Protein AF-A0A2P5B7V2-F1 (afdb_monomer_lite)

Radius of gyration: 16.1 Å; chains: 1; bounding box: 37×49×34 Å

pLDDT: mean 82.86, std 19.01, range [33.94, 98.19]

Structure (mmCIF, N/CA/C/O backbone):
data_AF-A0A2P5B7V2-F1
#
_entry.id   AF-A0A2P5B7V2-F1
#
loop_
_atom_site.group_PDB
_atom_site.id
_atom_site.type_symbol
_atom_site.label_atom_id
_atom_site.label_alt_id
_atom_site.label_comp_id
_atom_site.label_asym_id
_atom_site.label_entity_id
_atom_site.label_seq_id
_atom_site.pdbx_PDB_ins_code
_atom_site.Cartn_x
_atom_site.Cartn_y
_atom_site.Cartn_z
_atom_site.occupancy
_atom_site.B_iso_or_equiv
_atom_site.auth_seq_id
_atom_site.auth_comp_id
_atom_site.auth_asym_id
_atom_site.auth_atom_id
_atom_site.pdbx_PDB_model_num
ATOM 1 N N . MET A 1 1 ? -9.999 -22.523 -15.208 1.00 33.94 1 MET A N 1
ATOM 2 C CA . MET A 1 1 ? -11.005 -21.444 -15.300 1.00 33.94 1 MET A CA 1
ATOM 3 C C . MET A 1 1 ? -10.994 -20.725 -13.964 1.00 33.94 1 MET A C 1
ATOM 5 O O . MET A 1 1 ? -11.442 -21.314 -12.992 1.00 33.94 1 MET A O 1
ATOM 9 N N . ARG A 1 2 ? -10.383 -19.538 -13.878 1.00 41.09 2 ARG A N 1
ATOM 10 C CA . ARG A 1 2 ? -10.492 -18.704 -12.672 1.00 41.09 2 ARG A CA 1
ATOM 11 C C . ARG A 1 2 ? -11.924 -18.148 -12.647 1.00 41.09 2 ARG A C 1
ATOM 13 O O . ARG A 1 2 ? -12.319 -17.566 -13.659 1.00 41.09 2 ARG A O 1
ATOM 20 N N . PRO A 1 3 ? -12.735 -18.404 -11.609 1.00 42.72 3 PRO A N 1
ATOM 21 C CA . PRO A 1 3 ? -14.073 -17.837 -11.548 1.00 42.72 3 PRO A CA 1
ATOM 22 C C . PRO A 1 3 ? -13.954 -16.314 -11.457 1.00 42.72 3 PRO A C 1
ATOM 24 O O . PRO A 1 3 ? -13.040 -15.797 -10.820 1.00 42.72 3 PRO A O 1
ATOM 27 N N . ALA A 1 4 ? -14.853 -15.607 -12.143 1.00 45.91 4 ALA A N 1
ATOM 28 C CA . ALA A 1 4 ? -14.939 -14.157 -12.087 1.00 45.91 4 ALA A CA 1
ATOM 29 C C . ALA A 1 4 ? -15.160 -13.728 -10.630 1.00 45.91 4 ALA A C 1
ATOM 31 O O . ALA A 1 4 ? -16.221 -13.983 -10.049 1.00 45.91 4 ALA A O 1
ATOM 32 N N . MET A 1 5 ? -14.123 -13.121 -10.053 1.00 48.84 5 MET A N 1
ATOM 33 C CA . MET A 1 5 ? -14.138 -12.491 -8.744 1.00 48.84 5 MET A CA 1
ATOM 34 C C . MET A 1 5 ? -15.316 -11.519 -8.708 1.00 48.84 5 MET A C 1
ATOM 36 O O . MET A 1 5 ? -15.379 -10.556 -9.473 1.00 48.84 5 MET A O 1
ATOM 40 N N . HIS A 1 6 ? -16.329 -11.853 -7.914 1.00 44.06 6 HIS A N 1
ATOM 41 C CA . HIS A 1 6 ? -17.488 -10.995 -7.747 1.00 44.06 6 HIS A CA 1
ATOM 42 C C . HIS A 1 6 ? -17.001 -9.692 -7.111 1.00 44.06 6 HIS A C 1
ATOM 44 O O . HIS A 1 6 ? -16.420 -9.708 -6.032 1.00 44.06 6 HIS A O 1
ATOM 50 N N . ILE A 1 7 ? -17.263 -8.569 -7.782 1.00 50.03 7 ILE A N 1
ATOM 51 C CA . ILE A 1 7 ? -16.836 -7.206 -7.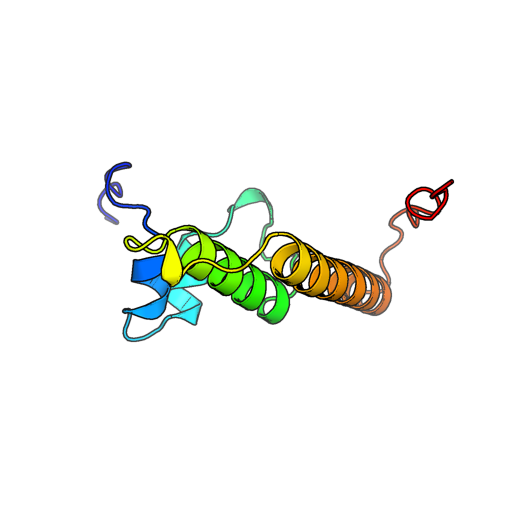409 1.00 50.03 7 ILE A CA 1
ATOM 52 C C . ILE A 1 7 ? -17.213 -6.827 -5.959 1.00 50.03 7 ILE A C 1
ATOM 54 O O . ILE A 1 7 ? -16.636 -5.912 -5.383 1.00 50.03 7 ILE A O 1
ATOM 58 N N . HIS A 1 8 ? -18.138 -7.553 -5.328 1.00 42.62 8 HIS A N 1
ATOM 59 C CA . HIS A 1 8 ? -18.530 -7.347 -3.934 1.00 42.62 8 HIS A CA 1
ATOM 60 C C . HIS A 1 8 ? -17.563 -7.903 -2.884 1.00 42.62 8 HIS A C 1
ATOM 62 O O . HIS A 1 8 ? -17.862 -7.778 -1.701 1.00 42.62 8 HIS A O 1
ATOM 68 N N . ASP A 1 9 ? -16.428 -8.481 -3.286 1.00 48.72 9 ASP A N 1
ATOM 69 C CA . ASP A 1 9 ? -15.540 -9.191 -2.365 1.00 48.72 9 ASP A CA 1
ATOM 70 C C . ASP A 1 9 ? -14.068 -8.744 -2.369 1.00 48.72 9 ASP A C 1
ATOM 72 O O . ASP A 1 9 ? -13.188 -9.437 -1.859 1.00 48.72 9 ASP A O 1
ATOM 76 N N . MET A 1 10 ? -13.828 -7.545 -2.904 1.00 55.38 10 MET A N 1
ATOM 77 C CA . MET A 1 10 ? -12.535 -6.859 -3.051 1.00 55.38 10 MET A CA 1
ATOM 78 C C . MET A 1 10 ? -12.084 -6.163 -1.755 1.00 55.38 10 MET A C 1
ATOM 80 O O . MET A 1 10 ? -11.702 -4.992 -1.757 1.00 55.38 10 MET A O 1
ATOM 84 N N . SER A 1 11 ? -12.206 -6.825 -0.607 1.00 69.38 11 SER A N 1
ATOM 85 C CA . SER A 1 11 ? -11.702 -6.245 0.640 1.00 69.38 11 SER A CA 1
ATOM 86 C C . SER A 1 11 ? -10.212 -6.522 0.747 1.00 69.38 11 SER A C 1
ATOM 88 O O . SER A 1 11 ? -9.824 -7.674 0.911 1.00 69.38 11 SER A O 1
ATOM 90 N N . VAL A 1 12 ? -9.395 -5.465 0.750 1.00 84.00 12 VAL A N 1
ATOM 91 C CA . VAL A 1 12 ? -7.943 -5.500 1.025 1.00 84.00 12 VAL A CA 1
ATOM 92 C C . VAL A 1 12 ? -7.603 -6.382 2.240 1.00 84.00 12 VAL A C 1
ATOM 94 O O . VAL A 1 12 ? -6.604 -7.087 2.248 1.00 84.00 12 VAL A O 1
ATOM 97 N N . LYS A 1 13 ? -8.501 -6.444 3.230 1.00 84.75 13 LYS A N 1
ATOM 98 C CA . LYS A 1 13 ? -8.443 -7.340 4.398 1.00 84.75 13 LYS A CA 1
ATOM 99 C C . LYS A 1 13 ? -8.189 -8.819 4.060 1.00 84.75 13 LYS A C 1
ATOM 101 O O . LYS A 1 13 ? -7.564 -9.516 4.849 1.00 84.75 13 LYS A O 1
ATOM 106 N N . ARG A 1 14 ? -8.670 -9.309 2.916 1.00 88.06 14 ARG A N 1
ATOM 107 C CA . ARG A 1 14 ? -8.542 -10.715 2.499 1.00 88.06 14 ARG A CA 1
ATOM 108 C C . ARG A 1 14 ? -7.139 -11.091 2.085 1.00 88.06 14 ARG A C 1
ATOM 110 O O . ARG A 1 14 ? -6.733 -12.212 2.347 1.00 88.06 14 ARG A O 1
ATOM 117 N N . ILE A 1 15 ? -6.413 -10.141 1.504 1.00 90.88 15 ILE A N 1
ATOM 118 C CA . ILE A 1 15 ? -5.007 -10.307 1.138 1.00 90.88 15 ILE A CA 1
ATOM 119 C C . ILE A 1 15 ? -4.226 -10.763 2.375 1.00 90.88 15 ILE A C 1
ATOM 121 O O . ILE A 1 15 ? -3.511 -11.752 2.328 1.00 90.88 15 ILE A O 1
ATOM 125 N N . PHE A 1 16 ? -4.464 -10.118 3.520 1.00 89.62 16 PHE A N 1
ATOM 126 C CA . PHE A 1 16 ? -3.788 -10.415 4.787 1.00 89.62 16 PHE A CA 1
ATOM 127 C C . PHE A 1 16 ? -4.329 -11.639 5.543 1.00 89.62 16 PHE A C 1
ATOM 129 O O . PHE A 1 16 ? -3.785 -12.001 6.584 1.00 89.62 16 PHE A O 1
ATOM 136 N N . GLN A 1 17 ? -5.417 -12.248 5.069 1.00 90.56 17 GLN A N 1
ATOM 137 C CA . GLN A 1 17 ? -5.998 -13.466 5.643 1.00 90.56 17 GLN A CA 1
ATOM 138 C C . GLN A 1 17 ? -5.649 -14.720 4.835 1.00 90.56 17 GLN A C 1
ATOM 140 O O . GLN A 1 17 ? -5.957 -15.823 5.286 1.00 90.56 17 GLN A O 1
ATOM 145 N N . ASP A 1 18 ? -5.054 -14.552 3.653 1.00 92.94 18 ASP A N 1
ATOM 146 C CA . ASP A 1 18 ? -4.623 -15.652 2.798 1.00 92.94 18 ASP A CA 1
ATOM 147 C C . ASP A 1 18 ? -3.412 -16.390 3.402 1.00 92.94 18 ASP A C 1
ATOM 149 O O . ASP A 1 18 ? -2.659 -15.834 4.206 1.00 92.94 18 ASP A O 1
ATOM 153 N N . GLU A 1 19 ? -3.226 -17.655 3.020 1.00 94.00 19 GLU A N 1
ATOM 154 C CA . GLU A 1 19 ? -2.038 -18.433 3.396 1.00 94.00 19 GLU A CA 1
ATOM 155 C C . GLU A 1 19 ? -0.773 -17.882 2.720 1.00 94.00 19 GLU A C 1
ATOM 157 O O . GLU A 1 19 ? 0.318 -17.985 3.284 1.00 94.00 19 GLU A O 1
ATOM 162 N N . ASP A 1 20 ? -0.931 -17.276 1.538 1.00 93.44 20 ASP A N 1
ATOM 163 C CA . ASP A 1 20 ? 0.112 -16.579 0.793 1.00 93.44 20 ASP A CA 1
ATOM 164 C C . ASP A 1 20 ? -0.326 -15.135 0.461 1.00 93.44 20 ASP A C 1
ATOM 166 O O . ASP A 1 20 ? -0.848 -14.854 -0.627 1.00 93.44 20 ASP A O 1
ATOM 170 N N . PRO A 1 21 ? -0.116 -14.188 1.394 1.00 91.00 21 PRO A N 1
ATOM 171 C CA . PRO A 1 21 ? -0.549 -12.805 1.228 1.00 91.00 21 PRO A CA 1
ATOM 172 C C . PRO A 1 21 ? 0.188 -12.070 0.101 1.00 91.00 21 PRO A C 1
ATOM 174 O O . PRO A 1 21 ? -0.346 -11.103 -0.438 1.00 91.00 21 PRO A O 1
ATOM 177 N N . GLU A 1 22 ? 1.394 -12.504 -0.277 1.00 90.44 22 GLU A N 1
ATOM 178 C CA . GLU A 1 22 ? 2.159 -11.883 -1.364 1.00 90.44 22 GLU A CA 1
ATOM 179 C C . GLU A 1 22 ? 1.539 -12.230 -2.721 1.00 90.44 22 GLU A C 1
ATOM 181 O O . GLU A 1 22 ? 1.217 -11.332 -3.503 1.00 90.44 22 GLU A O 1
ATOM 186 N N . SER A 1 23 ? 1.264 -13.517 -2.959 1.00 92.06 23 SER A N 1
ATOM 187 C CA . SER A 1 23 ? 0.547 -13.959 -4.161 1.00 92.06 23 SER A CA 1
ATOM 188 C C . SER A 1 23 ? -0.878 -13.403 -4.221 1.00 92.06 23 SER A C 1
ATOM 190 O O . SER A 1 23 ? -1.363 -13.046 -5.299 1.00 92.06 23 SER A O 1
ATOM 192 N N . ALA A 1 24 ? -1.564 -13.323 -3.075 1.00 92.88 24 ALA A N 1
ATOM 193 C CA . ALA A 1 24 ? -2.890 -12.722 -2.993 1.00 92.88 24 ALA A CA 1
ATOM 194 C C . ALA A 1 24 ? -2.847 -11.232 -3.350 1.00 92.88 24 ALA A C 1
ATOM 196 O O . ALA A 1 24 ? -3.681 -10.773 -4.125 1.00 92.88 24 ALA A O 1
ATOM 197 N N . LEU A 1 25 ? -1.854 -10.485 -2.857 1.00 92.25 25 LEU A N 1
ATOM 198 C CA . LEU A 1 25 ? -1.673 -9.079 -3.212 1.00 92.25 25 LEU A CA 1
ATOM 199 C C . LEU A 1 25 ? -1.395 -8.917 -4.709 1.00 92.25 25 LEU A C 1
ATOM 201 O O . LEU A 1 25 ? -2.025 -8.084 -5.354 1.00 92.25 25 LEU A O 1
ATOM 205 N N . GLU A 1 26 ? -0.498 -9.725 -5.279 1.00 91.69 26 GLU A N 1
ATOM 206 C CA . GLU A 1 26 ? -0.159 -9.666 -6.705 1.00 91.69 26 GLU A CA 1
ATOM 207 C C . GLU A 1 26 ? -1.384 -9.882 -7.608 1.00 91.69 26 GLU A C 1
ATOM 209 O O . GLU A 1 26 ? -1.510 -9.239 -8.651 1.00 91.69 26 GLU A O 1
ATOM 214 N N . ALA A 1 27 ? -2.326 -10.734 -7.190 1.00 91.50 27 ALA A N 1
ATOM 215 C CA . ALA A 1 27 ? -3.568 -10.974 -7.921 1.00 91.50 27 ALA A CA 1
ATOM 216 C C . ALA A 1 27 ? -4.509 -9.753 -7.970 1.00 91.50 27 ALA A C 1
ATOM 218 O O . ALA A 1 27 ? -5.324 -9.661 -8.893 1.00 91.50 27 ALA A O 1
ATOM 219 N N . GLU A 1 28 ? -4.378 -8.828 -7.017 1.00 90.75 28 GLU A N 1
ATOM 220 C CA . GLU A 1 28 ? -5.215 -7.631 -6.873 1.00 90.75 28 GLU A CA 1
ATOM 221 C C . GLU A 1 28 ? -4.582 -6.371 -7.489 1.00 90.75 28 GLU A C 1
ATOM 223 O O . GLU A 1 28 ? -5.267 -5.369 -7.712 1.00 90.75 28 GLU A O 1
ATOM 228 N N . ILE A 1 29 ? -3.278 -6.398 -7.778 1.00 91.31 29 ILE A N 1
ATOM 229 C CA . ILE A 1 29 ? -2.564 -5.271 -8.385 1.00 91.31 29 ILE A CA 1
ATOM 230 C C . ILE A 1 29 ? -3.016 -5.068 -9.841 1.00 91.31 29 ILE A C 1
ATOM 232 O O . ILE A 1 29 ? -3.240 -6.019 -10.591 1.00 91.31 29 ILE A O 1
ATOM 236 N N . ASP A 1 30 ? -3.113 -3.804 -10.276 1.00 91.12 30 ASP A N 1
ATOM 237 C CA . ASP A 1 30 ? -3.426 -3.464 -11.667 1.00 91.12 30 ASP A CA 1
ATOM 238 C C . ASP A 1 30 ? -2.413 -4.112 -12.628 1.00 91.12 30 ASP A C 1
ATOM 240 O O . ASP A 1 30 ? -1.241 -3.731 -12.697 1.00 91.12 30 ASP A O 1
ATOM 244 N N . GLY A 1 31 ? -2.889 -5.072 -13.426 1.00 91.88 31 GLY A N 1
ATOM 245 C CA . GLY A 1 31 ? -2.076 -5.795 -14.402 1.00 91.88 31 GLY A CA 1
ATOM 246 C C . GLY A 1 31 ? -1.430 -4.902 -15.470 1.00 91.88 31 GLY A C 1
ATOM 247 O O . GLY A 1 31 ? -0.457 -5.315 -16.106 1.00 91.88 31 GLY A O 1
ATOM 248 N N . ASN A 1 32 ? -1.903 -3.663 -15.656 1.00 93.62 32 ASN A N 1
ATOM 249 C CA . ASN A 1 32 ? -1.253 -2.685 -16.529 1.00 93.62 32 ASN A CA 1
ATOM 250 C C . ASN A 1 32 ? 0.101 -2.208 -15.991 1.00 93.62 32 ASN A C 1
ATOM 252 O O . ASN A 1 32 ? 0.926 -1.757 -16.787 1.00 93.62 32 ASN A O 1
ATOM 256 N N . LEU A 1 33 ? 0.363 -2.355 -14.687 1.00 91.81 33 LEU A N 1
ATOM 257 C CA . LEU A 1 33 ? 1.666 -2.057 -14.093 1.00 91.81 33 LEU A CA 1
ATOM 258 C C . LEU A 1 33 ? 2.732 -3.085 -14.485 1.00 91.81 33 LEU A C 1
ATOM 260 O O . LEU A 1 33 ? 3.916 -2.779 -14.411 1.00 91.81 33 LEU A O 1
ATOM 264 N N . ARG A 1 34 ? 2.342 -4.286 -14.944 1.00 90.75 34 ARG A N 1
ATOM 265 C CA . ARG A 1 34 ? 3.253 -5.319 -15.482 1.00 90.75 34 ARG A CA 1
ATOM 266 C C . ARG A 1 34 ? 4.438 -5.658 -14.559 1.00 90.75 34 ARG A C 1
ATOM 268 O O . ARG A 1 34 ? 5.545 -5.874 -15.045 1.00 90.75 34 ARG A O 1
ATOM 275 N N . GLY A 1 35 ? 4.222 -5.665 -13.244 1.00 89.00 35 GLY A N 1
ATOM 276 C CA . GLY A 1 35 ? 5.286 -5.907 -12.260 1.00 89.00 35 GLY A CA 1
ATOM 277 C C . GLY A 1 35 ? 6.284 -4.751 -12.102 1.00 89.00 35 GLY A C 1
ATOM 278 O O . GLY A 1 35 ? 7.303 -4.909 -11.440 1.00 89.00 35 GLY A O 1
ATOM 279 N N . SER A 1 36 ? 6.026 -3.590 -12.713 1.00 91.75 36 SER A N 1
ATOM 280 C CA . SER A 1 36 ? 6.871 -2.396 -12.622 1.00 91.75 36 SER A CA 1
ATOM 281 C C . SER A 1 36 ? 6.532 -1.577 -11.378 1.00 91.75 36 SER A C 1
ATOM 283 O O . SER A 1 36 ? 6.082 -0.435 -11.475 1.00 91.75 36 SER A O 1
ATOM 285 N N . TYR A 1 37 ? 6.731 -2.172 -10.208 1.00 93.12 37 TYR A N 1
ATOM 286 C CA . TYR A 1 37 ? 6.559 -1.518 -8.917 1.00 93.12 37 TYR A CA 1
ATOM 287 C C . TYR A 1 37 ? 7.472 -2.162 -7.862 1.00 93.12 37 TYR A C 1
ATOM 289 O O . TYR A 1 37 ? 7.799 -3.347 -7.971 1.00 93.12 37 TYR A O 1
ATOM 297 N N . PRO A 1 38 ? 7.856 -1.419 -6.813 1.00 95.06 38 PRO A N 1
ATOM 298 C CA . PRO A 1 38 ? 8.495 -2.006 -5.644 1.00 95.06 38 PRO A CA 1
ATOM 299 C C . PRO A 1 38 ? 7.468 -2.819 -4.841 1.00 95.06 38 PRO A C 1
ATOM 301 O O . PRO A 1 38 ? 6.513 -2.257 -4.305 1.00 95.06 38 PRO A O 1
ATOM 304 N N . SER A 1 39 ? 7.648 -4.142 -4.752 1.00 93.00 39 SER A N 1
ATOM 305 C CA . SER A 1 39 ? 6.695 -5.046 -4.081 1.00 93.00 39 SER A CA 1
ATOM 306 C C . SER A 1 39 ? 6.468 -4.679 -2.612 1.00 93.00 39 SER A C 1
ATOM 308 O O . SER A 1 39 ? 5.323 -4.606 -2.172 1.00 93.00 39 SER A O 1
ATOM 310 N N . GLU A 1 40 ? 7.536 -4.363 -1.875 1.00 94.19 40 GLU A N 1
ATOM 311 C CA . GLU A 1 40 ? 7.450 -3.956 -0.466 1.00 94.19 40 GLU A CA 1
ATOM 312 C C . GLU A 1 40 ? 6.615 -2.686 -0.262 1.00 94.19 40 GLU A C 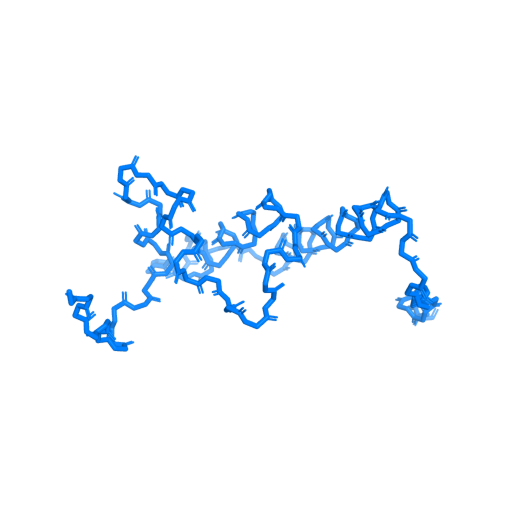1
ATOM 314 O O . GLU A 1 40 ? 5.869 -2.574 0.710 1.00 94.19 40 GLU A O 1
ATOM 319 N N . ASP A 1 41 ? 6.723 -1.721 -1.171 1.00 96.50 41 ASP A N 1
ATOM 320 C CA . ASP A 1 41 ? 6.002 -0.453 -1.073 1.00 96.50 41 ASP A CA 1
ATOM 321 C C . ASP A 1 41 ? 4.520 -0.623 -1.400 1.00 96.50 41 ASP A C 1
ATOM 323 O O . ASP A 1 41 ? 3.666 -0.028 -0.738 1.00 96.50 41 ASP A O 1
ATOM 327 N N . VAL A 1 42 ? 4.195 -1.491 -2.363 1.00 95.62 42 VAL A N 1
ATOM 328 C CA . VAL A 1 42 ? 2.803 -1.864 -2.639 1.00 95.62 42 VAL A CA 1
ATOM 329 C C . VAL A 1 42 ? 2.201 -2.640 -1.467 1.00 95.62 42 VAL A C 1
ATOM 331 O O . VAL A 1 42 ? 1.052 -2.386 -1.107 1.00 95.62 42 VAL A O 1
ATOM 334 N N . PHE A 1 43 ? 2.975 -3.510 -0.813 1.00 94.88 43 PHE A N 1
ATOM 335 C CA . PHE A 1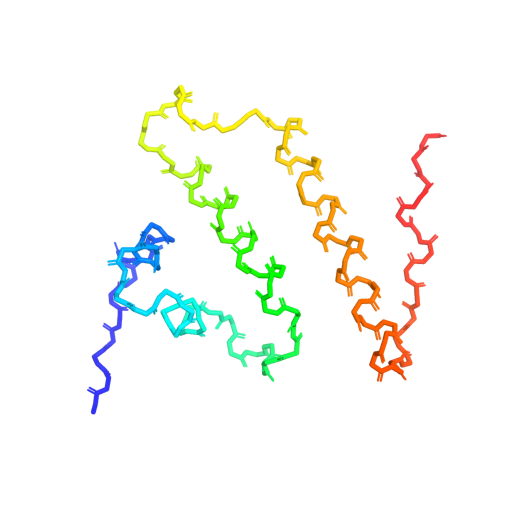 43 ? 2.533 -4.215 0.391 1.00 94.88 43 PHE A CA 1
ATOM 336 C C . PHE A 1 43 ? 2.212 -3.240 1.532 1.00 94.88 43 PHE A C 1
ATOM 338 O O . PHE A 1 43 ? 1.106 -3.270 2.070 1.00 94.88 43 PHE A O 1
ATOM 345 N N . LYS A 1 44 ? 3.108 -2.289 1.830 1.00 96.00 44 LYS A N 1
ATOM 346 C CA . LYS A 1 44 ? 2.854 -1.225 2.823 1.00 96.00 44 LYS A CA 1
ATOM 347 C C . LYS A 1 44 ? 1.639 -0.369 2.457 1.00 96.00 44 LYS A C 1
ATOM 349 O O . LYS A 1 44 ? 0.868 0.031 3.326 1.00 96.00 44 LYS A O 1
ATOM 354 N N . MET A 1 45 ? 1.440 -0.076 1.171 1.00 96.31 45 MET A N 1
ATOM 355 C CA . MET A 1 45 ? 0.267 0.670 0.710 1.00 96.31 45 MET A CA 1
ATOM 356 C C . MET A 1 45 ? -1.033 -0.117 0.936 1.00 96.31 45 MET A C 1
ATOM 358 O O . MET A 1 45 ? -2.037 0.470 1.346 1.00 96.31 45 MET A O 1
ATOM 362 N N . ALA A 1 46 ? -1.013 -1.436 0.727 1.00 95.19 46 ALA A N 1
ATOM 363 C CA . ALA A 1 46 ? -2.133 -2.313 1.050 1.00 95.19 46 ALA A CA 1
ATOM 364 C C . ALA A 1 46 ? -2.404 -2.357 2.562 1.00 95.19 46 ALA A C 1
ATOM 366 O O . ALA A 1 46 ? -3.564 -2.315 2.965 1.00 95.19 46 ALA A O 1
ATOM 367 N N . GLU A 1 47 ? -1.370 -2.352 3.410 1.00 94.56 47 GLU A N 1
ATOM 368 C CA . GLU A 1 47 ? -1.547 -2.263 4.866 1.00 94.56 47 GLU A CA 1
ATOM 369 C C . GLU A 1 47 ? -2.243 -0.952 5.250 1.00 94.56 47 GLU A C 1
ATOM 371 O O . GLU A 1 47 ? -3.244 -0.972 5.963 1.00 94.56 47 GLU A O 1
ATOM 376 N N . VAL A 1 48 ? -1.794 0.191 4.715 1.00 96.25 48 VAL A N 1
ATOM 377 C CA . VAL A 1 48 ? -2.455 1.490 4.941 1.00 96.25 48 VAL A CA 1
ATOM 378 C C . VAL A 1 48 ? -3.926 1.441 4.518 1.00 96.25 48 VAL A C 1
ATOM 380 O O . VAL A 1 48 ? -4.790 1.932 5.250 1.00 96.25 48 VAL A O 1
ATOM 383 N N . ALA A 1 49 ? -4.229 0.836 3.368 1.00 95.50 49 ALA A N 1
ATOM 384 C CA . ALA A 1 49 ? -5.601 0.679 2.900 1.00 95.50 49 ALA A CA 1
ATOM 385 C C . ALA A 1 49 ? -6.438 -0.218 3.832 1.00 95.50 49 ALA A C 1
ATOM 387 O O . ALA A 1 49 ? -7.571 0.148 4.142 1.00 95.50 49 ALA A 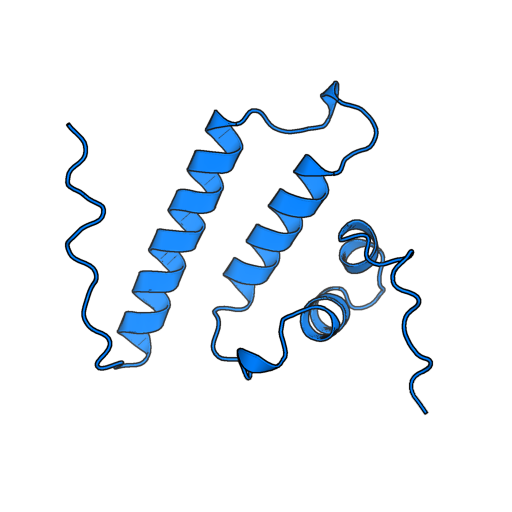O 1
ATOM 388 N N . GLU A 1 50 ? -5.896 -1.333 4.337 1.00 93.62 50 GLU A N 1
ATOM 389 C CA . GLU A 1 50 ? -6.568 -2.189 5.331 1.00 93.62 50 GLU A CA 1
ATOM 390 C C . GLU A 1 50 ? -6.909 -1.401 6.594 1.00 93.62 50 GLU A C 1
ATOM 392 O O . GLU A 1 50 ? -8.071 -1.368 7.000 1.00 93.62 50 GLU A O 1
ATOM 397 N N . LEU A 1 51 ? -5.921 -0.689 7.147 1.00 94.38 51 LEU A N 1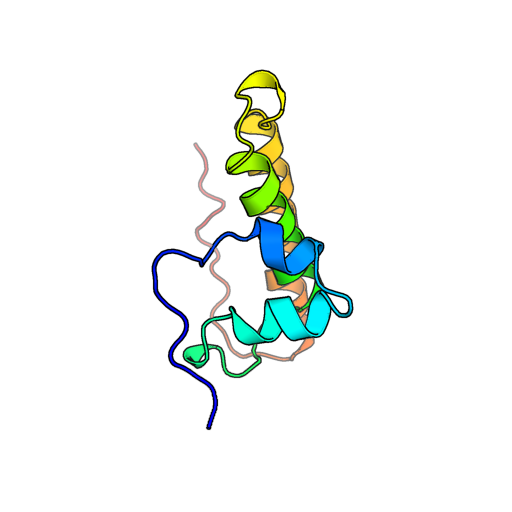
ATOM 398 C CA . LEU A 1 51 ? -6.077 0.127 8.348 1.00 94.38 51 LEU A CA 1
ATOM 399 C C . LEU A 1 51 ? -7.184 1.176 8.176 1.00 94.38 51 LEU A C 1
ATOM 401 O O . LEU A 1 51 ? -8.003 1.382 9.072 1.00 94.38 51 LEU A O 1
ATOM 405 N N . CYS A 1 52 ? -7.237 1.828 7.012 1.00 95.38 52 CYS A N 1
ATOM 406 C CA . CYS A 1 52 ? -8.257 2.829 6.694 1.00 95.38 52 CYS A CA 1
ATOM 407 C C . CYS A 1 52 ? -9.666 2.234 6.548 1.00 95.38 52 CYS A C 1
ATOM 409 O O . CYS A 1 52 ? -10.653 2.939 6.771 1.00 95.38 52 CYS A O 1
ATOM 411 N N . LEU A 1 53 ? -9.767 0.958 6.170 1.00 92.06 53 LEU A N 1
ATOM 412 C CA . LEU A 1 53 ? -11.021 0.247 5.911 1.00 92.06 53 LEU A CA 1
ATOM 413 C C . LEU A 1 53 ? -11.543 -0.540 7.120 1.00 92.06 53 LEU A C 1
ATOM 415 O O . LEU A 1 53 ? -12.567 -1.217 7.005 1.00 92.06 53 LEU A O 1
ATOM 419 N N . ARG A 1 54 ? -10.886 -0.448 8.282 1.00 90.44 54 ARG A N 1
ATOM 420 C CA . ARG A 1 54 ? -11.346 -1.120 9.502 1.00 90.44 54 ARG A CA 1
ATOM 421 C C . ARG A 1 54 ? -12.766 -0.711 9.876 1.00 90.44 54 ARG A C 1
ATOM 423 O O . ARG A 1 54 ? -13.165 0.448 9.743 1.00 90.44 54 ARG A O 1
ATOM 430 N N . GLU A 1 55 ? -13.536 -1.686 10.342 1.00 91.00 55 GLU A N 1
ATOM 431 C CA . GLU A 1 55 ? -14.958 -1.519 10.656 1.00 91.00 55 GLU A CA 1
ATOM 432 C C . GLU A 1 55 ? -15.149 -0.445 11.731 1.00 91.00 55 GLU A C 1
ATOM 434 O O . GLU A 1 55 ? -15.862 0.538 11.512 1.00 91.00 55 GLU A O 1
ATOM 439 N N . GLU A 1 56 ? -14.409 -0.573 12.831 1.00 94.31 56 GLU A N 1
ATOM 440 C CA . GLU A 1 56 ? -14.441 0.362 13.945 1.00 94.31 56 GLU A CA 1
ATOM 441 C C . GLU A 1 56 ? -13.619 1.618 13.645 1.00 94.31 56 GLU A C 1
ATOM 443 O O . GLU A 1 56 ? -12.431 1.565 13.327 1.00 94.31 56 GLU A O 1
ATOM 448 N N . ALA A 1 57 ? -14.248 2.787 13.782 1.00 94.56 57 ALA A N 1
ATOM 449 C CA . ALA A 1 57 ? -13.609 4.067 13.475 1.00 94.56 57 ALA A CA 1
ATOM 450 C C . ALA A 1 57 ? -12.399 4.371 14.374 1.00 94.56 57 ALA A C 1
ATOM 452 O O . ALA A 1 57 ? -11.493 5.078 13.945 1.00 94.56 57 ALA A O 1
ATOM 453 N N . VAL A 1 58 ? -12.387 3.839 15.601 1.00 96.81 58 VAL A N 1
ATOM 454 C CA . VAL A 1 58 ? -11.283 4.009 16.559 1.00 96.81 58 VAL A CA 1
ATOM 455 C C . VAL A 1 58 ? -10.014 3.264 16.138 1.00 96.81 58 VAL A C 1
ATOM 457 O O . VAL A 1 58 ? -8.922 3.672 16.522 1.00 96.81 58 VAL A O 1
ATOM 460 N N . ASP A 1 59 ? -10.142 2.222 15.313 1.00 95.62 59 ASP A N 1
ATOM 461 C CA . ASP A 1 59 ? -9.004 1.427 14.844 1.00 95.62 59 ASP A CA 1
ATOM 462 C C . ASP A 1 59 ? -8.378 1.984 13.558 1.00 95.62 59 ASP A C 1
ATOM 464 O O . ASP A 1 59 ? -7.350 1.470 13.100 1.00 95.62 59 ASP A O 1
ATOM 468 N N . ARG A 1 60 ? -9.001 3.011 12.960 1.00 96.94 60 ARG A N 1
ATOM 469 C CA . ARG A 1 60 ? -8.510 3.683 11.754 1.00 96.94 60 ARG A CA 1
ATOM 470 C C . ARG A 1 60 ? -7.440 4.715 12.124 1.00 96.94 60 ARG A C 1
ATOM 472 O O . ARG A 1 60 ? -7.599 5.431 13.113 1.00 96.94 60 ARG A O 1
ATOM 479 N N . PRO A 1 61 ? -6.371 4.842 11.326 1.00 97.62 61 PRO A N 1
ATOM 480 C CA . PRO A 1 61 ? -5.297 5.783 11.603 1.00 97.62 61 PRO A CA 1
ATOM 481 C C . PRO A 1 61 ? -5.741 7.226 11.360 1.00 97.62 61 PRO A C 1
ATOM 483 O O . PRO A 1 61 ? -6.637 7.510 10.560 1.00 97.62 61 PRO A O 1
ATOM 486 N N . GLU A 1 62 ? -5.073 8.168 12.021 1.00 98.19 62 GLU A N 1
ATOM 487 C CA . GLU A 1 62 ? -5.292 9.583 11.749 1.00 98.19 62 GLU A CA 1
ATOM 488 C C . GLU A 1 62 ? -4.627 9.985 10.427 1.00 98.19 62 GLU A C 1
ATOM 490 O O . GLU A 1 62 ? -3.561 9.491 10.060 1.00 98.19 62 GLU A O 1
ATOM 495 N N . MET A 1 63 ? -5.226 10.945 9.714 1.00 97.81 63 MET A N 1
ATOM 496 C CA . MET A 1 63 ? -4.728 11.383 8.401 1.00 97.81 63 MET A CA 1
ATOM 497 C C . MET A 1 63 ? -3.267 11.838 8.416 1.00 97.81 63 MET A C 1
ATOM 499 O O . MET A 1 63 ? -2.570 11.677 7.419 1.00 97.81 63 MET A O 1
ATOM 503 N N . ARG A 1 64 ? -2.783 12.388 9.535 1.00 97.50 64 ARG A N 1
ATOM 504 C CA . ARG A 1 64 ? -1.372 12.772 9.664 1.00 97.50 64 ARG A CA 1
ATOM 505 C C . ARG A 1 64 ? -0.437 11.562 9.594 1.00 97.50 64 ARG A C 1
ATOM 507 O O . ARG A 1 64 ? 0.615 11.666 8.976 1.00 97.50 64 ARG A O 1
ATOM 514 N N . ASP A 1 65 ? -0.838 10.431 10.169 1.00 97.56 65 ASP A N 1
ATOM 515 C CA . ASP A 1 65 ? -0.029 9.215 10.205 1.00 97.56 65 ASP A CA 1
ATOM 516 C C . ASP A 1 65 ? -0.061 8.549 8.822 1.00 97.56 65 ASP A C 1
ATOM 518 O O . ASP A 1 65 ? 0.987 8.195 8.286 1.00 97.56 65 ASP A O 1
ATOM 522 N N . ILE A 1 66 ? -1.238 8.527 8.176 1.00 97.88 66 ILE A N 1
ATOM 523 C CA . ILE A 1 66 ? -1.400 8.084 6.779 1.00 97.88 66 ILE A CA 1
ATOM 524 C C . ILE A 1 66 ? -0.471 8.873 5.846 1.00 97.88 66 ILE A C 1
ATOM 526 O O . ILE A 1 66 ? 0.254 8.285 5.046 1.00 97.88 66 ILE A O 1
ATOM 530 N N . VAL A 1 67 ? -0.470 10.208 5.943 1.00 97.94 67 VAL A N 1
ATOM 531 C CA . VAL A 1 67 ? 0.368 11.066 5.090 1.00 97.94 67 VAL A CA 1
ATOM 532 C C . VAL A 1 67 ? 1.855 10.796 5.315 1.00 97.94 67 VAL A C 1
ATOM 534 O O . VAL A 1 67 ? 2.610 10.776 4.344 1.00 97.94 67 VAL A O 1
ATOM 537 N N . VAL A 1 68 ? 2.288 10.558 6.557 1.00 97.62 68 VAL A N 1
ATOM 538 C CA . VAL A 1 68 ? 3.684 10.199 6.854 1.00 97.62 68 VAL A CA 1
ATOM 539 C C . VAL A 1 68 ? 4.065 8.885 6.170 1.00 97.62 68 VAL A C 1
ATOM 541 O O . VAL A 1 68 ? 5.070 8.854 5.461 1.00 97.62 68 VAL A O 1
ATOM 544 N N . THR A 1 69 ? 3.256 7.831 6.310 1.00 97.81 69 THR A N 1
ATOM 545 C CA . THR A 1 69 ? 3.536 6.530 5.680 1.00 97.81 69 THR A CA 1
ATOM 546 C C . THR A 1 69 ? 3.535 6.623 4.154 1.00 97.81 69 THR A C 1
ATOM 548 O O . THR A 1 69 ? 4.470 6.154 3.509 1.00 97.81 69 THR A O 1
ATOM 551 N N . LEU A 1 70 ? 2.545 7.292 3.556 1.00 98.12 70 LEU A N 1
ATOM 552 C CA . LEU A 1 70 ? 2.503 7.488 2.103 1.00 98.12 70 LEU A CA 1
ATOM 553 C C . LEU A 1 70 ? 3.691 8.319 1.594 1.00 98.12 70 LEU A C 1
ATOM 555 O O . LEU A 1 70 ? 4.218 8.032 0.525 1.00 98.12 70 LEU A O 1
ATOM 559 N N . SER A 1 71 ? 4.161 9.308 2.361 1.00 97.94 71 SER A N 1
ATOM 560 C CA . SER A 1 71 ? 5.357 10.084 1.996 1.00 97.94 71 SER A CA 1
ATOM 561 C C . SER A 1 71 ? 6.615 9.212 1.973 1.00 97.94 71 SER A C 1
ATOM 563 O O . SER A 1 71 ? 7.460 9.376 1.096 1.00 97.94 71 SER A O 1
ATOM 565 N N . GLN A 1 72 ? 6.736 8.269 2.912 1.00 97.75 72 GLN A N 1
ATOM 566 C CA . GLN A 1 72 ? 7.838 7.304 2.934 1.00 97.75 72 GLN A CA 1
ATOM 567 C C . GLN A 1 72 ? 7.772 6.348 1.739 1.00 97.75 72 GLN A C 1
ATOM 569 O O . GLN A 1 72 ? 8.796 6.121 1.102 1.00 97.75 72 GLN A O 1
ATOM 574 N N . ILE A 1 73 ? 6.576 5.851 1.404 1.00 97.81 73 ILE A N 1
ATOM 575 C CA . ILE A 1 73 ? 6.343 5.005 0.224 1.00 97.81 73 ILE A CA 1
ATOM 576 C C . ILE A 1 73 ? 6.752 5.741 -1.056 1.00 97.81 73 ILE A C 1
ATOM 578 O O . ILE A 1 73 ? 7.498 5.196 -1.857 1.00 97.81 73 ILE A O 1
ATOM 582 N N . VAL A 1 74 ? 6.332 6.999 -1.225 1.00 97.00 74 VAL A N 1
ATOM 583 C CA . VAL A 1 74 ? 6.706 7.813 -2.396 1.00 97.00 74 VAL A CA 1
ATOM 584 C C . VAL A 1 74 ? 8.219 8.023 -2.478 1.00 97.00 74 VAL A C 1
ATOM 586 O O . VAL A 1 74 ? 8.800 7.954 -3.558 1.00 97.00 74 VAL A O 1
ATOM 589 N N . MET A 1 75 ? 8.879 8.290 -1.351 1.00 95.56 75 MET A N 1
ATOM 590 C CA . MET A 1 75 ? 10.332 8.468 -1.330 1.00 95.56 75 MET A CA 1
ATOM 591 C C . MET A 1 75 ? 11.059 7.175 -1.726 1.00 95.56 75 MET A C 1
ATOM 593 O O . MET A 1 75 ? 11.928 7.208 -2.594 1.00 95.56 75 MET A O 1
ATOM 597 N N . SER A 1 76 ? 10.643 6.041 -1.157 1.00 96.31 76 SER A N 1
ATOM 598 C CA . SER A 1 76 ? 11.170 4.710 -1.480 1.00 96.31 76 SER A CA 1
ATOM 599 C C . SER A 1 76 ? 10.937 4.337 -2.948 1.00 96.31 76 SER A C 1
ATOM 601 O O . SER A 1 76 ? 11.859 3.882 -3.627 1.00 96.31 76 SER A O 1
ATOM 603 N N . SER A 1 77 ? 9.753 4.628 -3.498 1.00 94.75 77 SER A N 1
ATOM 604 C CA . SER A 1 77 ? 9.455 4.332 -4.901 1.00 94.75 77 SER A CA 1
ATOM 605 C C . SER A 1 77 ? 10.336 5.135 -5.860 1.00 94.75 77 SER A C 1
ATOM 607 O O . SER A 1 77 ? 10.789 4.599 -6.868 1.00 94.75 77 SER A O 1
ATOM 609 N N . ILE A 1 78 ? 10.639 6.398 -5.535 1.00 92.50 78 ILE A N 1
ATOM 610 C CA . ILE A 1 78 ? 11.563 7.234 -6.321 1.00 92.50 78 ILE A CA 1
ATOM 611 C C . ILE A 1 78 ? 12.988 6.660 -6.287 1.00 92.50 78 ILE A C 1
ATOM 613 O O . ILE A 1 78 ? 13.666 6.609 -7.315 1.00 92.50 78 ILE A O 1
ATOM 617 N N . GLU A 1 79 ? 13.459 6.218 -5.119 1.00 93.25 79 GLU A N 1
ATOM 618 C CA . GLU A 1 79 ? 14.780 5.590 -4.970 1.00 93.25 79 GLU A CA 1
ATOM 619 C C . GLU A 1 79 ? 14.876 4.265 -5.740 1.00 93.25 79 GLU A C 1
ATOM 621 O O . GLU A 1 79 ? 15.888 3.987 -6.398 1.00 93.25 79 GLU A O 1
ATOM 626 N N . TRP A 1 80 ? 13.807 3.468 -5.710 1.00 93.38 80 TRP A N 1
ATOM 627 C CA . TRP A 1 80 ? 13.686 2.241 -6.489 1.00 93.38 80 TRP A CA 1
ATOM 628 C C . TRP A 1 80 ? 13.747 2.526 -7.995 1.00 93.38 80 TRP A C 1
ATOM 630 O O . TRP A 1 80 ? 14.549 1.911 -8.698 1.00 93.38 80 TRP A O 1
ATOM 640 N N . GLU A 1 81 ? 12.998 3.516 -8.493 1.00 89.69 81 GLU A N 1
ATOM 641 C CA . GLU A 1 81 ? 13.038 3.920 -9.907 1.00 89.69 81 GLU A CA 1
ATOM 642 C C . GLU A 1 81 ? 14.438 4.384 -10.340 1.00 89.69 81 GLU A C 1
ATOM 644 O O . GLU A 1 81 ? 14.923 4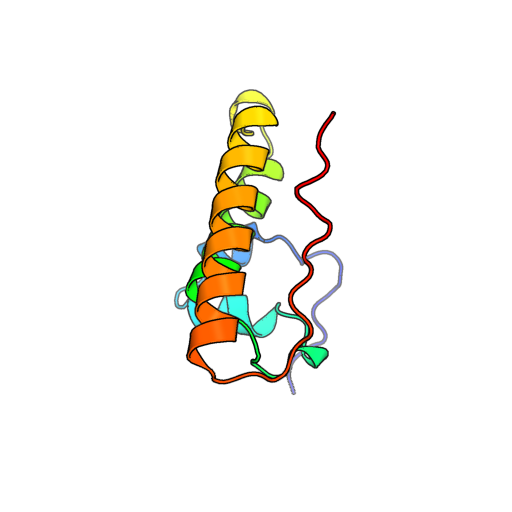.004 -11.412 1.00 89.69 81 GLU A O 1
ATOM 649 N N . ALA A 1 82 ? 15.123 5.164 -9.497 1.00 89.25 82 ALA A N 1
ATOM 650 C CA . ALA A 1 82 ? 16.487 5.616 -9.761 1.00 89.25 82 ALA A CA 1
ATOM 651 C C . ALA A 1 82 ? 17.481 4.443 -9.836 1.00 89.25 82 ALA A C 1
ATOM 653 O O . ALA A 1 82 ? 18.368 4.427 -10.694 1.00 89.25 82 ALA A O 1
ATOM 654 N N . SER A 1 83 ? 17.302 3.433 -8.979 1.00 88.81 83 SER A N 1
ATOM 655 C CA . SER A 1 83 ? 18.131 2.220 -8.934 1.00 88.81 83 SER A CA 1
ATOM 656 C C . SER A 1 83 ? 18.018 1.360 -10.199 1.00 88.81 83 SER A C 1
ATOM 658 O O . SER A 1 83 ? 18.963 0.653 -10.548 1.00 88.81 83 SER A O 1
ATOM 660 N N . LEU A 1 84 ? 16.898 1.448 -10.924 1.00 85.25 84 LEU A N 1
ATOM 661 C CA . LEU A 1 84 ? 16.673 0.726 -12.181 1.00 85.25 84 LEU A CA 1
ATOM 662 C C . LEU A 1 84 ? 17.332 1.383 -13.408 1.00 85.25 84 LEU A C 1
ATOM 664 O O . LEU A 1 84 ? 17.267 0.830 -14.507 1.00 85.25 84 LEU A O 1
ATOM 668 N N . GLY A 1 85 ? 17.968 2.551 -13.253 1.00 74.12 85 GLY A N 1
ATOM 669 C CA . GLY A 1 85 ? 18.593 3.279 -14.363 1.00 74.12 85 GLY A CA 1
ATOM 670 C C . GLY A 1 85 ? 17.587 3.935 -15.320 1.00 74.12 85 GLY A C 1
ATOM 671 O O . GLY A 1 85 ? 17.917 4.191 -16.480 1.00 74.12 85 GLY A O 1
ATOM 672 N N . GLY A 1 86 ? 16.360 4.188 -14.851 1.00 59.56 86 GLY A N 1
ATOM 673 C CA . GLY A 1 86 ? 15.273 4.765 -15.636 1.00 59.56 86 GLY A CA 1
ATOM 674 C C . GLY A 1 86 ? 15.516 6.221 -16.049 1.00 59.56 86 GLY A C 1
ATOM 675 O O . GLY A 1 86 ? 15.859 7.086 -15.252 1.00 59.56 86 GLY A O 1
ATOM 676 N N . ASN A 1 87 ? 15.258 6.505 -17.319 1.00 56.44 87 ASN A N 1
ATOM 677 C CA . ASN A 1 87 ? 15.229 7.810 -17.985 1.00 56.44 87 ASN A CA 1
ATOM 678 C C . ASN A 1 87 ? 13.939 8.624 -17.712 1.00 56.44 87 ASN A C 1
ATOM 680 O O . ASN A 1 87 ? 13.587 9.512 -18.493 1.00 56.44 87 ASN A O 1
ATOM 684 N N . GLY A 1 88 ? 13.219 8.328 -16.626 1.00 54.66 88 GLY A N 1
ATOM 685 C CA . GLY A 1 88 ? 12.002 9.037 -16.237 1.00 54.66 88 GLY A CA 1
ATOM 686 C C . GLY A 1 88 ? 12.334 10.449 -15.770 1.00 54.66 88 GLY A C 1
ATOM 687 O O . GLY A 1 88 ? 13.188 10.639 -14.907 1.00 54.66 88 GLY A O 1
ATOM 688 N N . GLN A 1 89 ? 11.702 11.460 -16.366 1.00 56.34 89 GLN A N 1
ATOM 689 C CA . GLN A 1 89 ? 11.881 12.841 -15.938 1.00 56.34 89 GLN A CA 1
ATOM 690 C C . GLN A 1 89 ? 11.552 12.962 -14.448 1.00 56.34 89 GLN A C 1
ATOM 692 O O . GLN A 1 89 ? 10.400 12.829 -14.047 1.00 56.34 89 GLN A O 1
ATOM 697 N N . VAL A 1 90 ? 12.585 13.223 -13.648 1.00 54.72 90 VAL A N 1
ATOM 698 C CA . VAL A 1 90 ? 12.475 13.521 -12.223 1.00 54.72 90 VAL A CA 1
ATOM 699 C C . VAL A 1 90 ? 11.449 14.638 -12.054 1.00 54.72 90 VAL A C 1
ATOM 701 O O . VAL A 1 90 ? 11.636 15.749 -12.556 1.00 54.72 90 VAL A O 1
ATOM 704 N N . PHE A 1 91 ? 10.351 14.339 -11.364 1.00 54.75 91 PHE A N 1
ATOM 705 C CA . PHE A 1 91 ? 9.327 15.311 -11.014 1.00 54.75 91 PHE A CA 1
ATOM 706 C C . PHE A 1 91 ? 9.907 16.263 -9.957 1.00 54.75 91 PHE A C 1
ATOM 708 O O . PHE A 1 91 ? 9.683 16.119 -8.760 1.00 54.75 91 PHE A O 1
ATOM 715 N N . SER A 1 92 ? 10.665 17.272 -10.389 1.00 54.88 92 SER A N 1
ATOM 716 C CA . SER A 1 92 ? 11.235 18.312 -9.519 1.00 54.88 92 SER A CA 1
ATOM 717 C C . SER A 1 92 ? 10.181 19.280 -8.950 1.00 54.88 92 SER A C 1
ATOM 719 O O . SER A 1 92 ? 10.534 20.334 -8.427 1.00 54.88 92 SER A O 1
ATOM 721 N N . GLY A 1 93 ? 8.885 18.976 -9.099 1.00 49.06 93 GLY A N 1
ATOM 722 C CA . GLY A 1 93 ? 7.779 19.908 -8.869 1.00 49.06 93 GLY A CA 1
ATOM 723 C C . GLY A 1 93 ? 6.986 19.731 -7.570 1.00 49.06 93 GLY A C 1
ATOM 724 O O . GLY A 1 93 ? 6.229 20.632 -7.226 1.00 49.06 93 GLY A O 1
ATOM 725 N N . VAL A 1 94 ? 7.131 18.628 -6.822 1.00 53.50 94 VAL A N 1
ATOM 726 C CA . VAL A 1 94 ? 6.324 18.406 -5.592 1.00 53.50 94 VAL A CA 1
ATOM 727 C C . VAL A 1 94 ? 6.891 19.121 -4.355 1.00 53.50 94 VAL A C 1
ATOM 729 O O . VAL A 1 94 ? 6.220 19.192 -3.333 1.00 53.50 94 VAL A O 1
ATOM 732 N N . PHE A 1 95 ? 8.074 19.743 -4.433 1.00 49.56 95 PHE A N 1
ATOM 733 C CA . PHE A 1 95 ? 8.643 20.484 -3.296 1.00 49.56 95 PHE A CA 1
ATOM 734 C C . PHE A 1 95 ? 8.368 21.995 -3.287 1.00 49.56 95 PHE A C 1
ATOM 736 O O . PHE A 1 95 ? 8.940 22.709 -2.467 1.00 49.56 95 PHE A O 1
ATOM 743 N N . THR A 1 96 ? 7.475 22.525 -4.130 1.00 50.00 96 THR A N 1
ATOM 744 C CA . THR A 1 96 ? 6.999 23.912 -3.950 1.00 50.00 96 THR A CA 1
ATOM 745 C C . THR A 1 96 ? 5.805 23.939 -2.997 1.00 50.00 96 THR A C 1
ATOM 747 O O . THR A 1 96 ? 4.669 24.216 -3.373 1.00 50.00 96 THR A O 1
ATOM 750 N N . GLY A 1 97 ? 6.078 23.603 -1.737 1.00 56.91 97 GLY A N 1
ATOM 751 C CA . GLY A 1 97 ? 5.182 23.846 -0.617 1.00 56.91 97 GLY A CA 1
ATOM 752 C C . GLY A 1 97 ? 5.488 25.199 0.023 1.00 56.91 97 GLY A C 1
ATOM 753 O O . GLY A 1 97 ? 6.469 25.294 0.749 1.00 56.91 97 GLY A O 1
ATOM 754 N N . ARG A 1 98 ? 4.590 26.170 -0.198 1.00 42.69 98 ARG A N 1
ATOM 755 C CA . ARG A 1 98 ? 4.465 27.486 0.470 1.00 42.69 98 ARG A CA 1
ATOM 756 C C . ARG A 1 98 ? 5.559 28.535 0.258 1.00 42.69 98 ARG A C 1
ATOM 758 O O . ARG A 1 98 ? 6.716 28.323 0.663 1.00 42.69 98 ARG A O 1
#

InterPro domains:
  IPR044812 LysM domain receptor kinase CERK1/LYK3-like [PTHR46204] (13-94)

Sequence (98 aa):
MRPAMHIHDMSVKRIFQDEDPESALEAEIDGNLRGSYPSEDVFKMAEVAELCLREEAVDRPEMRDIVVTLSQIVMSSIEWEASLGGNGQVFSGVFTGR

Foldseek 3Di:
DPPPDDPVPPQLVVLVVDPHSLVVLVVNDDCVCVPVFDSVLSVLVSVLSNQCPDPDPVSHDDVVVSVVSVVVSVVVRVVVCVVVVDPDPPCPPPPPDD

Organism: Parasponia andersonii (NCBI:txid3476)

Secondary structure (DSSP, 8-state):
------GGG--GGGGGGSSSHHHHHHHHS-GGGTT-S-HHHHHHHHHHHHHHT-SSGGGSPPHHHHHHHHHHHHHHHHHHHHHTT------TTTT---